Protein AF-A0A8J2PP41-F1 (afdb_monomer_lite)

Secondary structure (DSSP, 8-state):
-HHHHHHHH---HHHHHHHHHHHHHHHHHHGGGSPPPHHHHHHTT-HHHHHHHHHHHHHHTT-PPP-

pLDDT: mean 80.48, std 6.45, range [61.22, 92.0]

InterPro domains:
  IPR005828 Major facilitator, sugar transporter-like [PF00083] (12-61)
  IPR020846 Major facilitator superfamily domain [PS50850] (1-67)

Foldseek 3Di:
DVLVVLCVVPVDVVVSVVVVCVVVVVCVVCVVVDDDDLVVCVVVVVPVSSQVVQVVVCVVVVHDRDD

Radius of gyration: 19.97 Å; chains: 1; bounding box: 38×20×47 Å

Organism: NCBI:txid39272

Sequence (67 aa):
MTLGLLAYHIPNWRYLTGVSALPIFLVFLFYPFIQESPRWLLTQKKTQEAHAILTKVAKWNSRPPPT

Structure (mmCIF, N/CA/C/O backbone):
data_AF-A0A8J2PP41-F1
#
_entry.id   AF-A0A8J2PP41-F1
#
loop_
_atom_site.group_PDB
_atom_site.id
_atom_site.type_symbol
_atom_site.label_atom_id
_atom_site.label_alt_id
_atom_site.label_comp_id
_atom_site.label_asym_id
_atom_site.label_entity_id
_atom_site.label_seq_id
_atom_site.pdbx_PDB_ins_code
_atom_site.Cartn_x
_atom_site.Cartn_y
_atom_site.Cartn_z
_atom_site.occupancy
_atom_site.B_iso_or_equiv
_atom_site.auth_seq_id
_atom_site.auth_comp_id
_atom_site.auth_asym_id
_atom_site.auth_atom_id
_atom_site.pdbx_PDB_model_num
ATOM 1 N N . MET A 1 1 ? 15.045 -11.679 -11.404 1.00 62.72 1 MET A N 1
ATOM 2 C CA . MET A 1 1 ? 15.038 -12.142 -12.815 1.00 62.72 1 MET A CA 1
ATOM 3 C C . MET A 1 1 ? 14.014 -11.415 -13.702 1.00 62.72 1 MET A C 1
ATOM 5 O O . MET A 1 1 ? 14.128 -11.501 -14.913 1.00 62.72 1 MET A O 1
ATOM 9 N N . THR A 1 2 ? 13.052 -10.662 -13.154 1.00 73.94 2 THR A N 1
ATOM 10 C CA . THR A 1 2 ? 12.002 -9.961 -13.926 1.00 73.94 2 THR A CA 1
ATOM 11 C C . THR A 1 2 ? 12.511 -8.757 -14.729 1.00 73.94 2 THR A C 1
ATOM 13 O O . THR A 1 2 ? 12.146 -8.597 -15.888 1.00 73.94 2 THR A O 1
ATOM 16 N N . LEU A 1 3 ? 13.409 -7.945 -14.159 1.00 71.81 3 LEU A N 1
ATOM 17 C CA . LEU A 1 3 ? 13.968 -6.764 -14.837 1.00 71.81 3 LEU A CA 1
ATOM 18 C C . LEU A 1 3 ? 14.801 -7.116 -16.080 1.00 71.81 3 LEU A C 1
ATOM 20 O O . LEU A 1 3 ? 14.720 -6.416 -17.082 1.00 71.81 3 LEU A O 1
ATOM 24 N N . GLY A 1 4 ? 15.557 -8.219 -16.043 1.00 75.31 4 GLY A N 1
ATOM 25 C CA . GLY A 1 4 ? 16.363 -8.668 -17.184 1.00 75.31 4 GLY A CA 1
ATOM 26 C C . GLY A 1 4 ? 15.518 -9.122 -18.380 1.00 75.31 4 GLY A C 1
ATOM 27 O O . GLY A 1 4 ? 15.851 -8.809 -19.518 1.00 75.31 4 GLY A O 1
ATOM 28 N N . LEU A 1 5 ? 14.384 -9.787 -18.130 1.00 78.88 5 LEU A N 1
ATOM 29 C CA . LEU A 1 5 ? 13.440 -10.186 -19.183 1.00 78.88 5 LEU A CA 1
ATOM 30 C C . LEU A 1 5 ? 12.745 -8.975 -19.823 1.00 78.88 5 LEU A C 1
ATOM 32 O O . LEU A 1 5 ? 12.582 -8.926 -21.042 1.00 78.88 5 LEU A O 1
ATOM 36 N N . LEU A 1 6 ? 12.388 -7.976 -19.009 1.00 74.19 6 LEU A N 1
ATOM 37 C CA . LEU A 1 6 ? 11.815 -6.715 -19.487 1.00 74.19 6 LEU A CA 1
ATOM 38 C C . LEU A 1 6 ? 12.829 -5.895 -20.297 1.00 74.19 6 LEU A C 1
ATOM 40 O O . LEU A 1 6 ? 12.455 -5.316 -21.311 1.00 74.19 6 LEU A O 1
ATOM 44 N N . ALA A 1 7 ? 14.106 -5.900 -19.905 1.00 76.06 7 ALA A N 1
ATOM 45 C CA . ALA A 1 7 ? 15.184 -5.250 -20.654 1.00 76.06 7 ALA A CA 1
ATOM 46 C C . ALA A 1 7 ? 15.440 -5.888 -22.020 1.00 76.06 7 ALA A C 1
ATOM 48 O O . ALA A 1 7 ? 15.738 -5.183 -22.980 1.00 76.06 7 ALA A O 1
ATOM 49 N N . TYR A 1 8 ? 15.281 -7.208 -22.122 1.00 79.50 8 TYR A N 1
ATOM 50 C CA . TYR A 1 8 ? 15.404 -7.908 -23.397 1.00 79.50 8 TYR A CA 1
ATOM 51 C C . TYR A 1 8 ? 14.271 -7.543 -24.373 1.00 79.50 8 TYR A C 1
ATOM 53 O O . TYR A 1 8 ? 14.519 -7.377 -25.563 1.00 79.50 8 TYR A O 1
ATOM 61 N N . HIS A 1 9 ? 13.038 -7.376 -23.878 1.00 77.88 9 HIS A N 1
ATOM 62 C CA . HIS A 1 9 ? 11.886 -7.006 -24.715 1.00 77.88 9 HIS A CA 1
ATOM 63 C C . HIS A 1 9 ? 1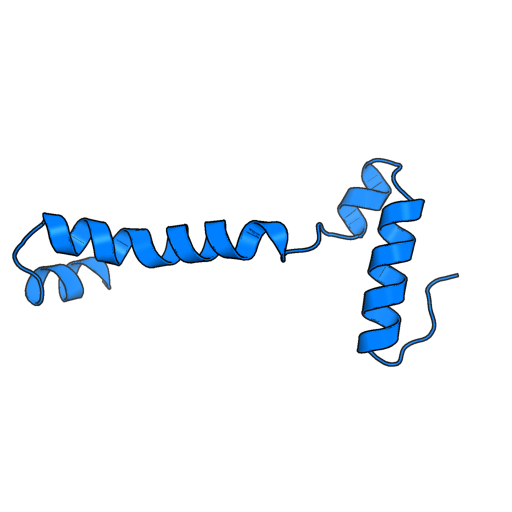1.770 -5.497 -24.981 1.00 77.88 9 HIS A C 1
ATOM 65 O O . HIS A 1 9 ? 11.184 -5.099 -25.986 1.00 77.88 9 HIS A O 1
ATOM 71 N N . ILE A 1 10 ? 12.3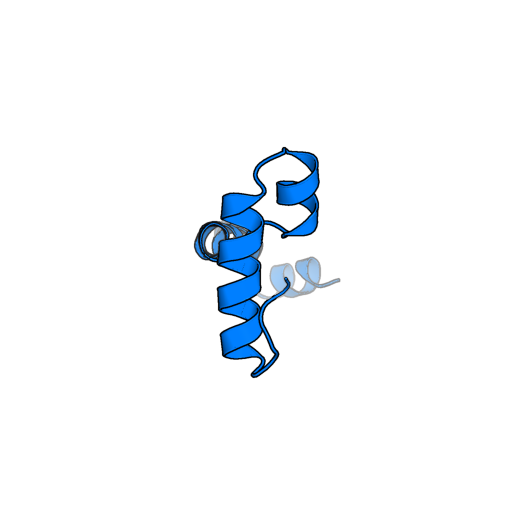03 -4.649 -24.096 1.00 76.31 10 ILE A N 1
ATOM 72 C CA . ILE A 1 10 ? 12.217 -3.188 -24.192 1.00 76.31 10 ILE A CA 1
ATOM 73 C C . ILE A 1 10 ? 13.641 -2.612 -24.201 1.00 76.31 10 ILE A C 1
ATOM 75 O O . ILE A 1 10 ? 14.175 -2.264 -23.147 1.00 76.31 10 ILE A O 1
ATOM 79 N N . PRO A 1 11 ? 14.264 -2.465 -25.385 1.00 75.25 11 PRO A N 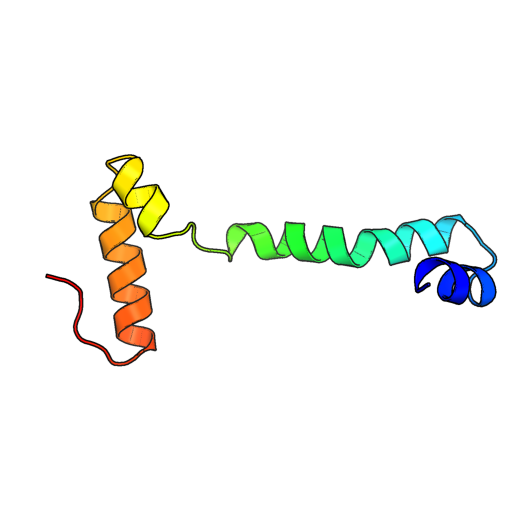1
ATOM 80 C CA . PRO A 1 11 ? 15.639 -1.973 -25.498 1.00 75.25 11 PRO A CA 1
ATOM 81 C C . PRO A 1 11 ? 15.778 -0.482 -25.156 1.00 75.25 11 PRO A C 1
ATOM 83 O O . PRO A 1 11 ? 16.872 0.003 -24.877 1.00 75.25 11 PRO A O 1
ATOM 86 N N . ASN A 1 12 ? 14.676 0.273 -25.166 1.00 83.50 12 ASN A N 1
ATOM 87 C CA . ASN A 1 12 ? 14.687 1.689 -24.824 1.00 83.50 12 ASN A CA 1
ATOM 88 C C . ASN A 1 12 ? 14.470 1.890 -23.316 1.00 83.50 12 ASN A C 1
ATOM 90 O O . ASN A 1 12 ? 13.375 1.693 -22.782 1.00 83.50 12 ASN A O 1
ATOM 94 N N . TRP A 1 13 ? 15.526 2.360 -22.651 1.00 82.69 13 TRP A N 1
ATOM 95 C CA . TRP A 1 13 ? 15.584 2.574 -21.206 1.00 82.69 13 TRP A CA 1
ATOM 96 C C . TRP A 1 13 ? 14.475 3.490 -20.661 1.00 82.69 13 TRP A C 1
ATOM 98 O O . TRP A 1 13 ? 14.043 3.305 -19.525 1.00 82.69 13 TRP A O 1
ATOM 108 N N . ARG A 1 14 ? 13.957 4.440 -21.457 1.00 85.25 14 ARG A N 1
ATOM 109 C CA . ARG A 1 14 ? 12.887 5.360 -21.017 1.00 85.25 14 ARG A CA 1
ATOM 110 C C . ARG A 1 14 ? 11.582 4.616 -20.739 1.00 85.25 14 ARG A C 1
ATOM 112 O O . ARG A 1 14 ? 10.926 4.876 -19.733 1.00 85.25 14 ARG A O 1
ATOM 119 N N . TYR A 1 15 ? 11.223 3.671 -21.606 1.00 84.81 15 TYR A N 1
ATOM 120 C CA . TYR A 1 15 ? 10.018 2.857 -21.431 1.00 84.81 15 TYR A CA 1
ATOM 121 C C . TYR A 1 15 ? 10.196 1.826 -20.319 1.00 84.81 15 TYR A C 1
ATOM 123 O O . TYR A 1 15 ? 9.260 1.578 -19.563 1.00 84.81 15 TYR A O 1
ATOM 131 N N . LEU A 1 16 ? 11.405 1.286 -20.160 1.00 85.00 16 LEU A N 1
ATOM 132 C CA . LEU A 1 16 ? 11.723 0.353 -19.083 1.00 85.00 16 LEU A CA 1
ATOM 133 C C . LEU A 1 16 ? 11.534 0.996 -17.704 1.00 85.00 16 LEU A C 1
ATOM 135 O O . LEU A 1 16 ? 10.895 0.401 -16.838 1.00 85.00 16 LEU A O 1
ATOM 139 N N . THR A 1 17 ? 12.013 2.230 -17.530 1.00 84.88 17 THR A N 1
ATOM 140 C CA . THR A 1 17 ? 11.813 3.007 -16.298 1.00 84.88 17 THR A CA 1
ATOM 141 C C . THR A 1 17 ? 10.338 3.328 -16.048 1.00 84.88 17 THR A C 1
ATOM 143 O O . THR A 1 17 ? 9.882 3.275 -14.911 1.00 84.88 17 THR A O 1
ATOM 146 N N . GLY A 1 18 ? 9.561 3.615 -17.098 1.00 87.19 18 GLY A N 1
ATOM 147 C CA . GLY A 1 18 ? 8.116 3.821 -16.969 1.00 87.19 18 GLY A CA 1
ATOM 148 C C . GLY A 1 18 ? 7.390 2.564 -16.485 1.00 87.19 18 GLY A C 1
ATOM 149 O O . GLY A 1 18 ? 6.631 2.615 -15.520 1.00 87.19 18 GLY A O 1
ATOM 150 N N . VAL A 1 19 ? 7.666 1.418 -17.111 1.00 86.25 19 VAL A N 1
ATOM 151 C CA . VAL A 1 19 ? 7.026 0.138 -16.765 1.00 86.25 19 VAL A CA 1
ATOM 152 C C . VAL A 1 19 ? 7.435 -0.342 -15.375 1.00 86.25 19 VAL A C 1
ATOM 154 O O . VAL A 1 19 ? 6.595 -0.849 -14.635 1.00 86.25 19 VAL A O 1
ATOM 157 N N . SER A 1 20 ? 8.695 -0.157 -14.981 1.00 85.88 20 SER A N 1
ATOM 158 C CA . SER A 1 20 ? 9.148 -0.518 -13.634 1.00 85.88 20 SER A CA 1
ATOM 159 C C . SER A 1 20 ? 8.582 0.401 -12.546 1.00 85.88 20 SER A C 1
ATOM 161 O O . SER A 1 20 ? 8.427 -0.042 -11.409 1.00 85.88 20 SER A O 1
ATOM 163 N N . ALA A 1 21 ? 8.219 1.643 -12.885 1.00 88.50 21 ALA A N 1
ATOM 164 C CA . ALA A 1 21 ? 7.562 2.579 -11.975 1.00 88.50 21 ALA A CA 1
ATOM 165 C C . ALA A 1 21 ? 6.042 2.354 -11.847 1.00 88.50 21 ALA A C 1
ATOM 167 O O . ALA A 1 21 ? 5.459 2.758 -10.839 1.00 88.50 21 ALA A O 1
ATOM 168 N N . LEU A 1 22 ? 5.391 1.687 -12.811 1.00 90.00 22 LEU A N 1
ATOM 169 C CA . LEU A 1 22 ? 3.941 1.429 -12.785 1.00 90.00 22 LEU A CA 1
ATOM 170 C C . LEU A 1 22 ? 3.443 0.758 -11.490 1.00 90.00 22 LEU A C 1
ATOM 172 O O . LEU A 1 22 ? 2.457 1.244 -10.939 1.00 90.00 22 LEU A O 1
ATOM 176 N N . PRO A 1 23 ? 4.081 -0.300 -10.948 1.00 88.50 23 PRO A N 1
ATOM 177 C CA . PRO A 1 23 ? 3.624 -0.928 -9.70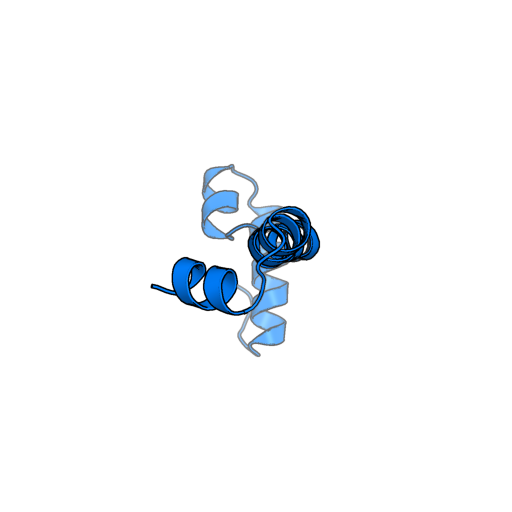8 1.00 88.50 23 PRO A CA 1
ATOM 178 C C . PRO A 1 23 ? 3.628 0.045 -8.525 1.00 88.50 23 PRO A C 1
ATOM 180 O O . PRO A 1 23 ? 2.692 0.062 -7.732 1.00 88.50 23 PRO A O 1
ATOM 183 N N . ILE A 1 24 ? 4.657 0.891 -8.431 1.00 89.56 24 ILE A N 1
ATOM 184 C CA . ILE A 1 24 ? 4.788 1.899 -7.371 1.00 89.56 24 ILE A CA 1
ATOM 185 C C . ILE A 1 24 ? 3.729 2.989 -7.545 1.00 89.56 24 ILE A C 1
ATOM 187 O O . ILE A 1 24 ? 3.091 3.389 -6.573 1.00 89.56 24 ILE A O 1
ATOM 191 N N . PHE A 1 25 ? 3.495 3.430 -8.781 1.00 92.00 25 PHE A N 1
ATOM 192 C CA . PHE A 1 25 ? 2.445 4.395 -9.091 1.00 92.00 25 PHE A CA 1
ATOM 193 C C . PHE A 1 25 ? 1.054 3.868 -8.719 1.00 92.00 25 PHE A C 1
ATOM 195 O O . PHE A 1 25 ? 0.263 4.594 -8.121 1.00 92.00 25 PHE A O 1
ATOM 202 N N . LEU A 1 26 ? 0.770 2.592 -9.000 1.00 90.50 26 LEU A N 1
ATOM 203 C CA . LEU A 1 26 ? -0.479 1.950 -8.587 1.00 90.50 26 LEU A CA 1
ATOM 204 C C . LEU A 1 26 ? -0.620 1.935 -7.063 1.00 90.50 26 LEU A C 1
ATOM 206 O O . LEU A 1 26 ? -1.671 2.311 -6.553 1.00 90.50 26 LEU A O 1
ATOM 210 N N . VAL A 1 27 ? 0.432 1.573 -6.324 1.00 89.19 27 VAL A N 1
ATOM 211 C CA . VAL A 1 27 ? 0.410 1.627 -4.851 1.00 89.19 27 VAL A CA 1
ATOM 212 C C . VAL A 1 27 ? 0.117 3.042 -4.356 1.00 89.19 27 VAL A C 1
ATOM 214 O O . VAL A 1 27 ? -0.698 3.210 -3.455 1.00 89.19 27 VAL A O 1
ATOM 217 N N . PHE A 1 28 ? 0.725 4.061 -4.964 1.00 89.56 28 PHE A N 1
ATOM 218 C CA . PHE A 1 28 ? 0.478 5.456 -4.603 1.00 89.56 28 PHE A CA 1
ATOM 219 C C . PHE A 1 28 ? -0.972 5.877 -4.881 1.00 89.56 28 PHE A C 1
ATOM 221 O O . PHE A 1 28 ? -1.602 6.523 -4.047 1.00 89.56 28 PHE A O 1
ATOM 228 N N . LEU A 1 29 ? -1.532 5.452 -6.016 1.00 89.25 29 LEU A N 1
ATOM 229 C CA . LEU A 1 29 ? -2.925 5.716 -6.375 1.00 89.25 29 LEU A CA 1
ATOM 230 C C . LEU A 1 29 ? -3.914 5.018 -5.425 1.00 89.25 29 LEU A C 1
ATOM 232 O O . LEU A 1 29 ? -4.959 5.580 -5.100 1.00 89.25 29 LEU A O 1
ATOM 236 N N . PHE A 1 30 ? -3.582 3.811 -4.958 1.00 86.56 30 PHE A N 1
ATOM 237 C CA . PHE A 1 30 ? -4.406 3.046 -4.016 1.00 86.56 30 PHE A CA 1
ATOM 238 C C . PHE A 1 30 ? -4.152 3.379 -2.542 1.00 86.56 30 PHE A C 1
ATOM 240 O O . PHE A 1 30 ? -4.943 2.974 -1.691 1.00 86.56 30 PHE A O 1
ATOM 247 N N . TYR A 1 31 ? -3.110 4.148 -2.228 1.00 83.44 31 TYR A N 1
ATOM 248 C CA . TYR A 1 31 ? -2.772 4.559 -0.867 1.00 83.44 31 TYR A CA 1
ATOM 249 C C . TYR A 1 31 ? -3.959 5.140 -0.070 1.00 83.44 31 TYR A C 1
ATOM 251 O O . TYR A 1 31 ? -4.207 4.642 1.026 1.00 83.44 31 TYR A O 1
ATOM 259 N N . PRO A 1 32 ? -4.769 6.093 -0.587 1.00 79.00 32 PRO A N 1
ATOM 260 C CA . PRO A 1 32 ? -5.902 6.637 0.173 1.00 79.00 32 PRO A CA 1
ATOM 261 C C . PRO A 1 32 ? -7.040 5.632 0.427 1.00 79.00 32 PRO A C 1
ATOM 263 O O . PRO A 1 32 ? -7.879 5.860 1.297 1.00 79.00 32 PRO A O 1
ATOM 266 N N . PHE A 1 33 ? -7.100 4.521 -0.314 1.00 78.50 33 PHE A N 1
ATOM 267 C CA . PHE A 1 33 ? -8.105 3.474 -0.099 1.00 78.50 33 PHE A CA 1
ATOM 268 C C . PHE A 1 33 ? -7.686 2.472 0.982 1.00 78.50 33 PHE A C 1
ATOM 270 O O . PHE A 1 33 ? -8.546 1.807 1.569 1.00 78.50 33 PHE A O 1
ATOM 277 N N . ILE A 1 34 ? -6.386 2.370 1.265 1.00 76.38 34 ILE A N 1
ATOM 278 C CA . ILE A 1 34 ? -5.851 1.502 2.310 1.00 76.38 34 ILE A CA 1
ATOM 279 C C . ILE A 1 34 ? -6.155 2.160 3.656 1.00 76.38 34 ILE A C 1
ATOM 281 O O . ILE A 1 34 ? -5.504 3.109 4.076 1.00 76.38 34 ILE A O 1
ATOM 285 N N . GLN A 1 35 ? -7.186 1.652 4.330 1.00 68.62 35 GLN A N 1
ATOM 286 C CA . GLN A 1 35 ? -7.483 2.033 5.706 1.00 68.62 35 GLN A CA 1
ATOM 287 C C . GLN A 1 35 ? -6.283 1.657 6.585 1.00 68.62 35 GLN A C 1
ATOM 289 O O . GLN A 1 35 ? -5.796 0.524 6.521 1.00 68.62 35 GLN A O 1
ATOM 294 N N . GLU A 1 36 ? -5.814 2.591 7.409 1.00 71.25 36 GLU A N 1
ATOM 295 C CA . GLU A 1 36 ? -4.763 2.310 8.383 1.00 71.25 36 GLU A CA 1
ATOM 296 C C . GLU A 1 36 ? -5.178 1.161 9.308 1.00 71.25 36 GLU A C 1
ATOM 298 O O . GLU A 1 36 ? -6.360 0.952 9.600 1.00 71.25 36 GLU A O 1
ATOM 303 N N . SER A 1 37 ? -4.194 0.381 9.769 1.00 75.75 37 SER A N 1
ATOM 304 C CA . SER A 1 37 ? -4.501 -0.783 10.596 1.00 75.75 37 SER A CA 1
ATOM 305 C C . SER A 1 37 ? -5.244 -0.341 11.872 1.00 75.75 37 SER A C 1
ATOM 307 O O . SER A 1 37 ? -4.740 0.524 12.597 1.00 75.75 37 SER A O 1
ATOM 309 N N . PRO A 1 38 ? -6.395 -0.953 12.217 1.00 69.31 38 PRO A N 1
ATOM 310 C CA . PRO A 1 38 ? -7.139 -0.599 13.429 1.00 69.31 38 PRO A CA 1
ATOM 311 C C . PRO A 1 38 ? -6.290 -0.709 14.701 1.00 69.31 38 PRO A C 1
ATOM 313 O O . PRO A 1 38 ? -6.476 0.043 15.651 1.00 69.31 38 PRO A O 1
ATOM 316 N N . ARG A 1 39 ? -5.304 -1.617 14.698 1.00 75.88 39 ARG A N 1
ATOM 317 C CA . ARG A 1 39 ? -4.335 -1.789 15.788 1.00 75.88 39 ARG A CA 1
ATOM 318 C C . ARG A 1 39 ? -3.448 -0.559 15.990 1.00 75.88 39 ARG A C 1
ATOM 320 O O . ARG A 1 39 ? -3.194 -0.194 17.129 1.00 75.88 39 ARG A O 1
ATOM 327 N N . TRP A 1 40 ? -2.998 0.088 14.915 1.00 81.56 40 TRP A N 1
ATOM 328 C CA . TRP A 1 40 ? -2.185 1.303 15.011 1.00 81.56 40 TRP A CA 1
ATOM 329 C C . TRP A 1 40 ? -3.001 2.488 15.541 1.00 81.56 40 TRP A C 1
ATOM 331 O O . TRP A 1 40 ? -2.526 3.214 16.414 1.00 81.56 40 TRP A O 1
ATOM 341 N N . LEU A 1 41 ? -4.259 2.623 15.102 1.00 77.25 41 LEU A N 1
ATOM 342 C CA . LEU A 1 41 ? -5.176 3.656 15.601 1.00 77.25 41 LEU A CA 1
ATOM 343 C C . LEU A 1 41 ? -5.463 3.514 17.104 1.00 77.25 41 LEU A C 1
ATOM 345 O O . LEU A 1 41 ? -5.527 4.519 17.814 1.00 77.25 41 LEU A O 1
ATOM 349 N N . LEU A 1 42 ? -5.558 2.277 17.609 1.00 76.50 42 LEU A N 1
ATOM 350 C CA . LEU A 1 42 ? -5.671 2.008 19.047 1.00 76.50 42 LEU A CA 1
ATOM 351 C C . LEU A 1 42 ? -4.427 2.482 19.819 1.00 76.50 42 LEU A C 1
ATOM 353 O O . LEU A 1 42 ? -4.567 3.131 20.855 1.00 76.50 42 LEU A O 1
ATOM 357 N N . THR A 1 43 ? -3.220 2.237 19.298 1.00 81.31 43 THR A N 1
ATOM 358 C CA . THR A 1 43 ? -1.963 2.705 19.915 1.00 81.31 43 THR A CA 1
ATOM 359 C C . THR A 1 43 ? -1.837 4.234 19.898 1.00 81.31 43 THR A C 1
ATOM 361 O O . THR A 1 43 ? -1.288 4.818 20.829 1.00 81.31 43 THR A O 1
ATOM 364 N N . GLN A 1 44 ? -2.397 4.901 18.886 1.00 82.75 44 GLN A N 1
ATOM 365 C CA . GLN A 1 44 ? -2.417 6.366 18.755 1.00 82.75 44 GLN A CA 1
ATOM 366 C C . GLN A 1 44 ? -3.515 7.054 19.591 1.00 82.75 44 GLN A C 1
ATOM 368 O O . GLN A 1 44 ? -3.763 8.247 19.419 1.00 82.75 44 GLN A O 1
ATOM 373 N N . LYS A 1 45 ? -4.203 6.325 20.487 1.00 78.38 45 LYS A N 1
ATOM 374 C CA . LYS A 1 45 ? -5.365 6.801 21.270 1.00 78.38 45 LYS A CA 1
ATOM 375 C C . LYS A 1 45 ? -6.542 7.310 20.419 1.00 78.38 45 LYS A C 1
ATOM 377 O O . LYS A 1 45 ? -7.459 7.933 20.950 1.00 78.38 45 LYS A O 1
ATOM 382 N N . LYS A 1 46 ? -6.578 6.997 19.121 1.00 79.75 46 LYS A N 1
ATOM 383 C CA . LYS A 1 46 ? -7.682 7.329 18.209 1.00 79.75 46 LYS A CA 1
ATOM 384 C C . LYS A 1 46 ? -8.730 6.216 18.197 1.00 79.75 46 LYS A C 1
ATOM 386 O O . LYS A 1 46 ? -9.009 5.585 17.177 1.00 79.75 46 LYS A O 1
ATOM 391 N N . THR A 1 47 ? -9.313 5.957 19.362 1.00 77.19 47 THR A N 1
ATOM 392 C CA . THR A 1 47 ? -10.261 4.850 19.564 1.00 77.19 47 THR A CA 1
ATOM 393 C C . THR A 1 47 ? -11.535 5.002 18.729 1.00 77.19 47 THR A C 1
ATOM 395 O O . THR A 1 47 ? -12.035 4.013 18.202 1.00 77.19 47 THR A O 1
ATOM 398 N N . GLN A 1 48 ? -12.026 6.228 18.527 1.00 79.56 48 GLN A N 1
ATOM 399 C CA . GLN A 1 48 ? -13.222 6.490 17.714 1.00 79.56 48 GLN A CA 1
ATOM 400 C C . GLN A 1 48 ? -13.028 6.127 16.231 1.00 79.56 48 GLN A C 1
ATOM 402 O O . GLN A 1 48 ? -13.880 5.453 15.653 1.00 79.56 48 GLN A O 1
ATOM 407 N N . GLU A 1 49 ? -11.894 6.506 15.626 1.00 79.56 49 GLU A N 1
ATOM 408 C CA . GLU A 1 49 ? -11.557 6.121 14.244 1.00 79.56 49 GLU A CA 1
ATOM 409 C C . GLU A 1 49 ? -11.390 4.600 14.125 1.00 79.56 49 GLU A C 1
ATOM 411 O O . GLU A 1 49 ? -11.931 3.986 13.203 1.00 79.56 49 GLU A O 1
ATOM 416 N N . ALA A 1 50 ? -10.727 3.967 15.101 1.00 81.31 50 ALA A N 1
ATOM 417 C CA . ALA A 1 50 ? -10.580 2.513 15.136 1.00 81.31 50 ALA A CA 1
ATOM 418 C C . ALA A 1 50 ? -11.942 1.791 15.184 1.00 81.31 50 ALA A C 1
ATOM 420 O O . ALA A 1 50 ? -12.161 0.851 14.415 1.00 81.31 50 ALA A O 1
ATOM 421 N N . HIS A 1 51 ? -12.881 2.246 16.024 1.00 82.00 51 HIS A N 1
ATOM 422 C CA . HIS A 1 51 ? -14.233 1.677 16.103 1.00 82.00 51 HIS A CA 1
ATOM 423 C C . HIS A 1 51 ? -15.035 1.886 14.812 1.00 82.00 51 HIS A C 1
ATOM 425 O O . HIS A 1 51 ? -15.735 0.967 14.382 1.00 82.00 51 HIS A O 1
ATOM 431 N N . ALA A 1 52 ? -14.924 3.047 14.160 1.00 83.56 52 ALA A N 1
ATOM 432 C CA . ALA A 1 52 ? -15.610 3.310 12.894 1.00 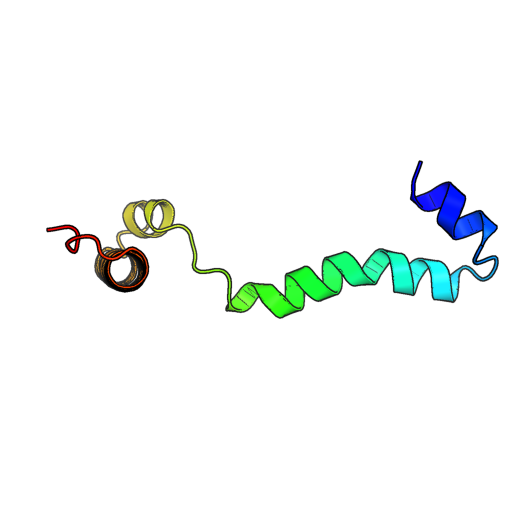83.56 52 ALA A CA 1
ATOM 433 C C . ALA A 1 52 ? -15.131 2.361 11.780 1.00 83.56 52 ALA A C 1
ATOM 435 O O . ALA A 1 52 ? -15.950 1.749 11.083 1.00 83.56 52 ALA A O 1
ATOM 436 N N . ILE A 1 53 ? -13.812 2.173 11.655 1.00 83.56 53 ILE A N 1
ATOM 437 C CA . ILE A 1 53 ? -13.217 1.251 10.676 1.00 83.56 53 ILE A CA 1
ATOM 438 C C . ILE A 1 53 ? -13.607 -0.193 10.997 1.00 83.56 53 ILE A C 1
ATOM 440 O O . ILE A 1 53 ? -14.055 -0.920 10.108 1.00 83.56 53 ILE A O 1
ATOM 444 N N . LEU A 1 54 ? -13.513 -0.608 12.263 1.00 81.88 54 LEU A N 1
ATOM 445 C CA . LEU A 1 54 ? -13.891 -1.959 12.677 1.00 81.88 54 LEU A CA 1
ATOM 446 C C . LEU A 1 54 ? -15.380 -2.242 12.461 1.00 81.88 54 LEU A C 1
ATOM 448 O O . LEU A 1 54 ? -15.718 -3.333 12.018 1.00 81.88 54 LEU A O 1
ATOM 452 N N . THR A 1 55 ? -16.264 -1.272 12.698 1.00 82.44 55 THR A N 1
ATOM 453 C CA . THR A 1 55 ? -17.708 -1.414 12.446 1.00 82.44 55 THR A CA 1
ATOM 454 C C . THR A 1 55 ? -17.998 -1.553 10.952 1.00 82.44 55 THR A C 1
ATOM 456 O O . THR A 1 55 ? -18.799 -2.400 10.551 1.00 82.44 55 THR A O 1
ATOM 459 N N . LYS A 1 56 ? -17.311 -0.780 10.098 1.00 82.69 56 LYS A N 1
ATOM 460 C CA . LYS A 1 56 ? -17.419 -0.900 8.635 1.00 82.69 56 LYS A CA 1
ATOM 461 C C . LYS A 1 56 ? -16.963 -2.281 8.156 1.00 82.69 56 LYS A C 1
ATOM 463 O O . LYS A 1 56 ? -17.658 -2.917 7.364 1.00 82.69 56 LYS A O 1
ATOM 468 N N . VAL A 1 57 ? -15.840 -2.765 8.686 1.00 83.56 57 VAL A N 1
ATOM 469 C CA . VAL A 1 57 ? -15.301 -4.100 8.389 1.00 83.56 57 VAL A CA 1
ATOM 470 C C . VAL A 1 57 ? -16.206 -5.206 8.940 1.00 83.56 57 VAL A C 1
ATOM 472 O O . VAL A 1 57 ? -16.416 -6.207 8.260 1.00 83.56 57 VAL A O 1
ATOM 475 N N . ALA A 1 58 ? -16.785 -5.037 10.128 1.00 83.81 58 ALA A N 1
ATOM 476 C CA . ALA A 1 58 ? -17.725 -5.983 10.725 1.00 83.81 58 ALA A CA 1
ATOM 477 C C . ALA A 1 58 ? -19.009 -6.095 9.889 1.00 83.81 58 ALA A C 1
ATOM 479 O O . ALA A 1 58 ? -19.448 -7.206 9.600 1.00 83.81 58 ALA A O 1
ATOM 480 N N . LYS A 1 59 ? -19.538 -4.967 9.391 1.00 84.00 59 LYS A N 1
ATOM 481 C CA . LYS A 1 59 ? -20.681 -4.934 8.464 1.00 84.00 59 LYS A CA 1
ATOM 482 C C . LYS A 1 59 ? -20.383 -5.665 7.153 1.00 84.00 59 LYS A C 1
ATOM 484 O O . LYS A 1 59 ? -21.228 -6.412 6.675 1.00 84.00 59 LYS A O 1
ATOM 489 N N . TRP A 1 60 ? -19.192 -5.468 6.585 1.00 83.88 60 TRP A N 1
ATOM 490 C CA . TRP A 1 60 ? -18.763 -6.178 5.373 1.00 83.88 60 TRP A CA 1
ATOM 491 C C . TRP A 1 60 ? -18.565 -7.677 5.601 1.00 83.88 60 TRP A C 1
ATOM 493 O O . TRP A 1 60 ? -18.865 -8.470 4.718 1.00 83.88 60 TRP A O 1
ATOM 503 N N . ASN A 1 61 ? -18.097 -8.067 6.787 1.00 84.94 61 ASN A N 1
ATOM 504 C CA . ASN A 1 61 ? -17.873 -9.467 7.150 1.00 84.94 61 ASN A CA 1
ATOM 505 C C . ASN A 1 61 ? -19.089 -10.140 7.809 1.00 84.94 61 ASN A C 1
ATOM 507 O O . ASN A 1 61 ? -18.953 -11.256 8.306 1.00 84.94 61 ASN A O 1
ATOM 511 N N . SER A 1 62 ? -20.246 -9.469 7.872 1.00 82.81 62 SER A N 1
ATOM 512 C CA . SER A 1 62 ? -21.449 -9.953 8.570 1.00 82.81 62 SER A CA 1
ATOM 513 C C . SER A 1 62 ? -21.182 -10.417 10.013 1.00 82.81 62 SER A C 1
ATOM 515 O O . SER A 1 62 ? -21.786 -11.375 10.492 1.00 82.81 62 SER A O 1
ATOM 517 N N . ARG A 1 63 ? -20.257 -9.750 10.715 1.00 81.88 63 ARG A N 1
ATOM 518 C CA . ARG A 1 63 ? -19.917 -10.020 12.120 1.00 81.88 63 ARG A CA 1
ATOM 519 C C . ARG A 1 63 ? -20.483 -8.930 13.035 1.00 81.88 63 ARG A C 1
ATOM 521 O O . ARG A 1 63 ? -20.655 -7.797 12.582 1.00 81.88 63 ARG A O 1
ATOM 528 N N . PRO A 1 64 ? -20.762 -9.244 14.313 1.00 75.56 64 PRO A N 1
ATOM 529 C CA . PRO A 1 64 ? -21.179 -8.234 15.276 1.00 75.56 64 PRO A CA 1
ATOM 530 C C . PRO A 1 64 ? -20.074 -7.176 15.466 1.00 75.56 64 PRO A C 1
ATOM 532 O O . PRO A 1 64 ? -18.886 -7.517 15.409 1.00 75.56 64 PRO A O 1
ATOM 535 N N . PRO A 1 65 ? -20.440 -5.895 15.654 1.00 72.88 65 PRO A N 1
ATOM 536 C CA . PRO A 1 65 ? -19.476 -4.831 15.906 1.00 72.88 65 PRO A CA 1
ATOM 537 C C . PRO A 1 65 ? -18.728 -5.087 17.227 1.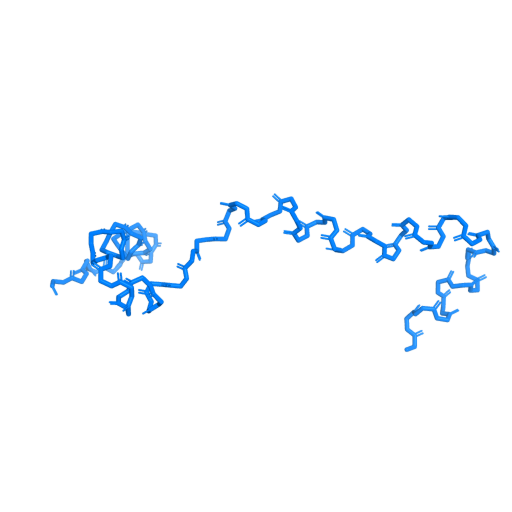00 72.88 65 PRO A C 1
ATOM 539 O O . PRO A 1 65 ? -19.324 -5.626 18.161 1.00 72.88 65 PRO A O 1
ATOM 542 N N . PRO A 1 66 ? -17.437 -4.722 17.324 1.00 67.44 66 PRO A N 1
ATOM 543 C CA . PRO A 1 66 ? -16.698 -4.849 18.575 1.00 67.44 66 PRO A CA 1
ATOM 544 C C . PRO A 1 66 ? -17.261 -3.868 19.613 1.00 67.44 66 PRO A C 1
ATOM 546 O O . PRO A 1 66 ? -17.261 -2.657 19.376 1.00 67.44 66 PRO A O 1
ATOM 549 N N . THR A 1 67 ? -17.769 -4.424 20.715 1.00 61.22 67 THR A N 1
ATOM 550 C CA . THR A 1 67 ? -18.201 -3.733 21.945 1.00 61.22 67 THR A CA 1
ATOM 551 C C . THR A 1 67 ? -17.035 -3.129 22.700 1.00 61.22 67 THR A C 1
ATOM 553 O O . THR A 1 67 ? -15.999 -3.829 22.792 1.00 61.22 67 THR A O 1
#